Protein AF-A0A9W7D0M3-F1 (afdb_monomer_lite)

Organism: NCBI:txid2077276

Secondary structure (DSSP, 8-state):
-----S--EETTEEEEEETTTTEEEEE-HHHHHHHHHHTT-TTPPP-S--S-TT----GGG-TT------PPP----------

Sequence (83 aa):
MTDLGHLRYFLGMEIEQDLSAGRVSIRQTKFAKDILEKFGMEKSNPVKTPQDPGLKLTKAMCEGGCSTKRPWPKYRIATLSGA

Radius of gyration: 19.67 Å; chains: 1; bounding box: 50×38×48 Å

pLDDT: mean 76.29, std 17.01, range [36.84, 94.62]

Structure (mmCIF, N/CA/C/O backbone):
data_AF-A0A9W7D0M3-F1
#
_entry.id   AF-A0A9W7D0M3-F1
#
loop_
_atom_site.group_PDB
_atom_site.id
_atom_site.type_symbol
_atom_site.label_atom_id
_atom_site.label_alt_id
_atom_site.label_comp_id
_atom_site.label_asym_id
_atom_site.label_entity_id
_atom_site.label_seq_id
_atom_site.pdbx_PDB_ins_code
_atom_site.Cartn_x
_atom_site.Cartn_y
_atom_site.Cartn_z
_atom_site.occupancy
_atom_site.B_iso_or_equiv
_atom_site.auth_seq_id
_atom_site.auth_comp_id
_atom_site.auth_asym_id
_atom_site.auth_atom_id
_atom_site.pdbx_PDB_model_num
ATOM 1 N N . MET A 1 1 ? -26.594 18.008 8.882 1.00 46.75 1 MET A N 1
ATOM 2 C CA . MET A 1 1 ? -25.381 17.292 8.443 1.00 46.75 1 MET A CA 1
ATOM 3 C C . MET A 1 1 ? -25.522 15.871 8.939 1.00 46.75 1 MET A C 1
ATOM 5 O O . MET A 1 1 ? -25.553 15.670 10.144 1.00 46.75 1 MET A O 1
ATOM 9 N N . THR A 1 2 ? -25.780 14.936 8.034 1.00 56.59 2 THR A N 1
ATOM 10 C CA . THR A 1 2 ? -26.018 13.529 8.368 1.00 56.59 2 THR A CA 1
ATOM 11 C C . THR A 1 2 ? -24.673 12.823 8.394 1.00 56.59 2 THR A C 1
ATOM 13 O O . THR A 1 2 ? -23.945 12.870 7.404 1.00 56.59 2 THR A O 1
ATOM 16 N N . ASP A 1 3 ? -24.327 12.219 9.526 1.00 71.44 3 ASP A N 1
ATOM 17 C CA . ASP A 1 3 ? -23.186 11.314 9.586 1.00 71.44 3 ASP A CA 1
ATOM 18 C C . ASP A 1 3 ? -23.498 10.080 8.726 1.00 71.44 3 ASP A C 1
ATOM 20 O O . ASP A 1 3 ? -24.534 9.439 8.903 1.00 71.44 3 ASP A O 1
ATOM 24 N N . LEU A 1 4 ? -22.629 9.788 7.756 1.00 75.56 4 LEU A N 1
ATOM 25 C CA . LEU A 1 4 ? -22.736 8.605 6.891 1.00 75.56 4 LEU A CA 1
ATOM 26 C C . LEU A 1 4 ? -22.123 7.361 7.560 1.00 75.56 4 LEU A C 1
ATOM 28 O O . LEU A 1 4 ? -22.055 6.295 6.945 1.00 75.56 4 LEU A O 1
ATOM 32 N N . GLY A 1 5 ? -21.689 7.492 8.817 1.00 80.62 5 GLY A N 1
ATOM 33 C CA . GLY A 1 5 ? -21.037 6.449 9.587 1.00 80.62 5 GLY A CA 1
ATOM 34 C C . GLY A 1 5 ? -19.570 6.273 9.198 1.00 80.62 5 GLY A C 1
ATOM 35 O O . GLY A 1 5 ? -18.943 7.124 8.563 1.00 80.62 5 GLY A O 1
ATOM 36 N N . HIS A 1 6 ? -18.991 5.139 9.590 1.00 81.12 6 HIS A N 1
ATOM 37 C CA . HIS A 1 6 ? -17.570 4.880 9.369 1.00 81.12 6 HIS A CA 1
ATOM 38 C C . HIS A 1 6 ? -17.231 4.740 7.881 1.00 81.12 6 HIS A C 1
ATOM 40 O O . HIS A 1 6 ? -17.688 3.822 7.197 1.00 81.12 6 HIS A O 1
ATOM 46 N N . LEU A 1 7 ? -16.347 5.618 7.406 1.00 85.75 7 LEU A N 1
ATOM 47 C CA . LEU A 1 7 ? -15.730 5.535 6.087 1.00 85.75 7 LEU A CA 1
ATOM 48 C C . LEU A 1 7 ? -14.932 4.227 5.959 1.00 85.75 7 LEU A C 1
ATOM 50 O O . LEU A 1 7 ? -13.901 4.068 6.612 1.00 85.75 7 LEU A O 1
ATOM 54 N N . ARG A 1 8 ? -15.425 3.306 5.122 1.00 86.00 8 ARG A N 1
ATOM 55 C CA . ARG A 1 8 ? 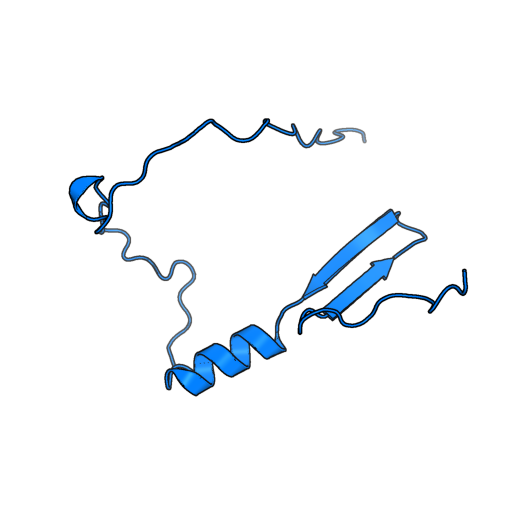-14.779 2.012 4.829 1.00 86.00 8 ARG A CA 1
ATOM 56 C C . ARG A 1 8 ? -14.018 2.001 3.509 1.00 86.00 8 ARG A C 1
ATOM 58 O O . ARG A 1 8 ? -13.012 1.314 3.396 1.00 86.00 8 ARG A O 1
ATOM 65 N N . TYR A 1 9 ? -14.495 2.749 2.517 1.00 86.44 9 TYR A N 1
ATOM 66 C CA . TYR A 1 9 ? -13.874 2.836 1.199 1.00 86.44 9 TYR A CA 1
ATOM 67 C C . TYR A 1 9 ? -13.934 4.271 0.686 1.00 86.44 9 TYR A C 1
ATOM 69 O O . TYR A 1 9 ? -15.003 4.879 0.667 1.00 86.44 9 TYR A O 1
ATOM 77 N N . PHE A 1 10 ? -12.795 4.805 0.248 1.00 84.31 10 PHE A N 1
ATOM 78 C CA . PHE A 1 10 ? -12.704 6.130 -0.361 1.00 84.31 10 PHE A CA 1
ATOM 79 C C . PHE A 1 10 ? -11.663 6.130 -1.477 1.00 84.31 10 PHE A C 1
ATOM 81 O O . PHE A 1 10 ? -10.524 5.734 -1.252 1.00 84.31 10 PHE A O 1
ATOM 88 N N . LEU A 1 11 ? -12.049 6.556 -2.684 1.00 83.44 11 LEU A N 1
ATOM 89 C CA . LEU A 1 11 ? -11.166 6.610 -3.863 1.00 83.44 11 LEU A CA 1
ATOM 90 C C . LEU A 1 11 ? -10.419 5.288 -4.157 1.00 83.44 11 LEU A C 1
ATOM 92 O O . LEU A 1 11 ? -9.284 5.301 -4.620 1.00 83.44 11 LEU A O 1
ATOM 96 N N . GLY A 1 12 ? -11.033 4.137 -3.857 1.00 79.88 12 GLY A N 1
ATOM 97 C CA . GLY A 1 12 ? -10.401 2.821 -4.037 1.00 79.88 12 GLY A CA 1
ATOM 98 C C . GLY A 1 12 ? -9.416 2.420 -2.930 1.00 79.88 12 GLY A C 1
ATOM 99 O O . GLY A 1 12 ? -8.762 1.386 -3.038 1.00 79.88 12 GLY A O 1
ATOM 100 N N . MET A 1 13 ? -9.329 3.210 -1.860 1.00 88.38 13 MET A N 1
ATOM 101 C CA . MET A 1 13 ? -8.602 2.885 -0.638 1.00 88.38 13 MET A CA 1
ATOM 102 C C . MET A 1 13 ? -9.563 2.313 0.394 1.00 88.38 13 MET A C 1
ATOM 104 O O . MET A 1 13 ? -10.637 2.870 0.621 1.00 88.38 13 MET A O 1
ATOM 108 N N . GLU A 1 14 ? -9.162 1.226 1.031 1.00 92.31 14 GLU A N 1
ATOM 109 C CA . GLU A 1 14 ? -9.875 0.616 2.147 1.00 92.31 14 GLU A CA 1
ATOM 110 C C . GLU A 1 14 ? -9.413 1.295 3.433 1.00 92.31 14 GLU A C 1
ATOM 112 O O . GLU A 1 14 ? -8.214 1.473 3.653 1.00 92.31 14 GLU A O 1
ATOM 117 N N . ILE A 1 15 ? -10.357 1.700 4.270 1.00 91.56 15 ILE A N 1
ATOM 118 C CA . ILE A 1 15 ? -10.096 2.467 5.482 1.00 91.56 15 ILE A CA 1
ATOM 119 C C . ILE A 1 15 ? -10.676 1.690 6.659 1.00 91.56 15 ILE A C 1
ATOM 121 O O . ILE A 1 15 ? -11.865 1.385 6.710 1.00 91.56 15 ILE A O 1
ATOM 125 N N . GLU A 1 16 ? -9.812 1.366 7.611 1.00 91.88 16 GLU A N 1
ATOM 126 C CA . GLU A 1 16 ? -10.144 0.680 8.850 1.00 91.88 16 GLU A CA 1
ATOM 127 C C . GLU A 1 16 ? -9.915 1.655 10.005 1.00 91.88 16 GLU A C 1
ATOM 129 O O . GLU A 1 16 ? -8.800 2.130 10.221 1.00 91.88 16 GLU A O 1
AT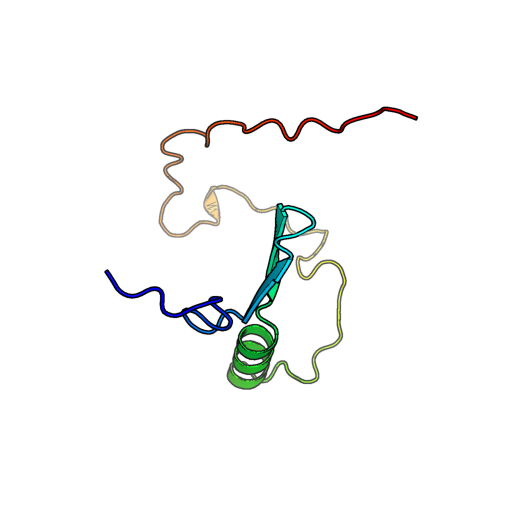OM 134 N N . GLN A 1 17 ? -10.988 2.001 10.711 1.00 91.25 17 GLN A N 1
ATOM 135 C CA . GLN A 1 17 ? -10.963 2.975 11.798 1.00 91.25 17 GLN A CA 1
ATOM 136 C C . GLN A 1 17 ? -11.190 2.244 13.116 1.00 91.25 17 GLN A C 1
ATOM 138 O O . GLN A 1 17 ? -12.282 1.741 13.368 1.00 91.25 17 GLN A O 1
ATOM 143 N N . ASP A 1 18 ? -10.161 2.203 13.952 1.00 89.75 18 ASP A N 1
ATOM 144 C CA . ASP A 1 18 ? -10.247 1.767 15.338 1.00 89.75 18 ASP A CA 1
ATOM 145 C C . ASP A 1 18 ? -10.362 3.017 16.213 1.00 89.75 18 ASP A C 1
ATOM 147 O O . ASP A 1 18 ? -9.371 3.668 16.553 1.00 89.75 18 ASP A O 1
ATOM 151 N N . LEU A 1 19 ? -11.603 3.384 16.534 1.00 86.69 19 LEU A N 1
ATOM 152 C CA . LEU A 1 19 ? -11.883 4.572 17.337 1.00 86.69 19 LEU A CA 1
ATOM 153 C C . LEU A 1 19 ? -11.456 4.410 18.798 1.00 86.69 19 LEU A C 1
ATOM 155 O O . LEU A 1 19 ? -11.069 5.395 19.41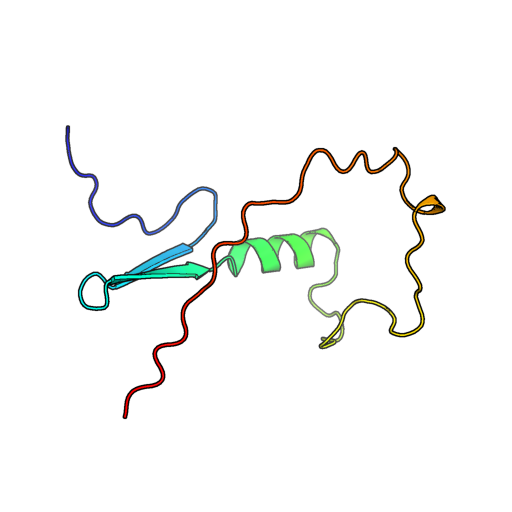9 1.00 86.69 19 LEU A O 1
ATOM 159 N N . SER A 1 20 ? -11.475 3.187 19.332 1.00 88.81 20 SER A N 1
ATOM 160 C CA . SER A 1 20 ? -11.015 2.887 20.692 1.00 88.81 20 SER A CA 1
ATOM 161 C C . SER A 1 20 ? -9.517 3.124 20.862 1.00 88.81 20 SER A C 1
ATOM 163 O O . SER A 1 20 ? -9.092 3.670 21.876 1.00 88.81 20 SER A O 1
ATOM 165 N N . ALA A 1 21 ? -8.721 2.755 19.859 1.00 90.81 21 ALA A N 1
ATOM 166 C CA . ALA A 1 21 ? -7.281 2.988 19.846 1.00 90.81 21 ALA A CA 1
ATOM 167 C C . ALA A 1 21 ? -6.884 4.331 19.204 1.00 90.81 21 ALA A C 1
ATOM 169 O O . ALA A 1 21 ? -5.695 4.641 19.122 1.00 90.81 21 ALA A O 1
ATOM 170 N N . GLY A 1 22 ? -7.848 5.114 18.702 1.00 89.75 22 GLY A N 1
ATOM 171 C CA . GLY A 1 22 ? -7.590 6.358 17.970 1.00 89.75 22 GLY A CA 1
ATOM 172 C C . GLY A 1 22 ? -6.770 6.153 16.691 1.00 89.75 22 GLY A C 1
ATOM 173 O O . GLY A 1 22 ? -6.002 7.031 16.296 1.00 89.75 22 GLY A O 1
ATOM 174 N N . ARG A 1 23 ? -6.885 4.983 16.052 1.00 92.88 23 ARG A N 1
ATOM 175 C CA . ARG A 1 23 ? -6.061 4.576 14.911 1.00 92.88 23 ARG A CA 1
ATOM 176 C C . ARG A 1 23 ? -6.889 4.499 13.637 1.00 92.88 23 ARG A C 1
ATOM 178 O O . ARG A 1 23 ? -7.941 3.874 13.595 1.00 92.88 23 ARG A O 1
ATOM 185 N N . VAL A 1 24 ? -6.346 5.049 12.557 1.00 91.81 24 VAL A N 1
ATOM 186 C CA . VAL A 1 24 ? -6.867 4.852 11.202 1.00 91.81 24 VAL A CA 1
ATOM 187 C C . VAL A 1 24 ? -5.813 4.121 10.385 1.00 91.81 24 VAL A C 1
ATOM 189 O O . VAL A 1 24 ? -4.670 4.565 10.287 1.00 91.81 24 VAL A O 1
ATOM 192 N N . SER A 1 25 ? -6.189 2.981 9.819 1.00 91.75 25 SER A N 1
ATOM 193 C CA . SER A 1 25 ? -5.350 2.176 8.938 1.00 91.75 25 SER A CA 1
ATOM 194 C C . SER A 1 25 ? -5.919 2.230 7.527 1.00 91.75 25 SER A C 1
ATOM 196 O O . SER A 1 25 ? -7.126 2.127 7.333 1.00 91.75 25 SER A O 1
ATOM 198 N N . ILE A 1 26 ? -5.048 2.395 6.535 1.00 92.19 26 ILE A N 1
ATOM 199 C CA . ILE A 1 26 ? -5.437 2.478 5.126 1.00 92.19 26 ILE A CA 1
ATOM 200 C C . ILE A 1 26 ? -4.783 1.316 4.383 1.00 92.19 26 ILE A C 1
ATOM 202 O O . ILE A 1 26 ? -3.585 1.073 4.540 1.00 92.19 26 ILE A O 1
ATOM 206 N N . ARG A 1 27 ? -5.561 0.595 3.576 1.00 91.75 27 ARG A N 1
ATOM 207 C CA . ARG A 1 27 ? -5.096 -0.485 2.702 1.00 91.75 27 ARG A CA 1
ATOM 208 C C . ARG A 1 27 ? -5.457 -0.169 1.251 1.00 91.75 27 ARG A C 1
ATOM 210 O O . ARG A 1 27 ? -6.491 0.419 0.963 1.00 91.75 27 ARG A O 1
ATOM 217 N N . GLN A 1 28 ? -4.587 -0.556 0.325 1.00 90.50 28 GLN A N 1
ATOM 218 C CA . GLN A 1 28 ? -4.780 -0.384 -1.123 1.00 90.50 28 GLN A CA 1
ATOM 219 C C . GLN A 1 28 ? -4.497 -1.694 -1.868 1.00 90.50 28 GLN A C 1
ATOM 221 O O . GLN A 1 28 ? -3.890 -1.719 -2.936 1.00 90.50 28 GLN A O 1
ATOM 226 N N . THR A 1 29 ? -4.905 -2.821 -1.285 1.00 89.25 29 THR A N 1
ATOM 227 C CA . THR A 1 29 ? -4.593 -4.146 -1.832 1.00 89.25 29 THR A CA 1
ATOM 228 C C . THR A 1 29 ? -5.228 -4.359 -3.201 1.00 89.25 29 THR A C 1
ATOM 230 O O . THR A 1 29 ? -4.582 -4.912 -4.088 1.00 89.25 29 THR A O 1
ATOM 233 N N . LYS A 1 30 ? -6.467 -3.892 -3.394 1.00 87.94 30 LYS A N 1
ATOM 234 C CA . LYS A 1 30 ? -7.148 -3.959 -4.689 1.00 87.94 30 LYS A CA 1
ATOM 235 C C . LYS A 1 30 ? -6.419 -3.141 -5.754 1.00 87.94 30 LYS A C 1
ATOM 237 O O . LYS A 1 30 ? -6.035 -3.691 -6.774 1.00 87.94 30 LYS A O 1
ATOM 242 N N . PHE A 1 31 ? -6.120 -1.878 -5.458 1.00 88.75 31 PHE A N 1
ATOM 243 C CA . PHE A 1 31 ? -5.389 -1.011 -6.381 1.00 88.75 31 PHE A CA 1
ATOM 244 C C . PHE A 1 31 ? -4.026 -1.596 -6.781 1.00 88.75 31 PHE A C 1
ATOM 246 O O . PHE A 1 31 ? -3.687 -1.620 -7.959 1.00 88.75 31 PHE A O 1
ATOM 253 N N . ALA A 1 32 ? -3.260 -2.125 -5.820 1.00 88.75 32 ALA A N 1
ATOM 254 C CA . ALA A 1 32 ? -1.979 -2.760 -6.116 1.00 88.75 32 ALA A CA 1
ATOM 255 C C . ALA A 1 32 ? -2.128 -3.965 -7.063 1.00 88.75 32 ALA A C 1
ATOM 257 O O . ALA A 1 32 ? -1.335 -4.110 -7.991 1.00 88.75 32 ALA A O 1
ATOM 258 N N . LYS A 1 33 ? -3.153 -4.805 -6.865 1.00 89.44 33 LYS A N 1
ATOM 259 C CA . LYS A 1 33 ? -3.447 -5.939 -7.756 1.00 89.44 33 LYS A CA 1
ATOM 260 C C . LYS A 1 33 ? -3.849 -5.481 -9.154 1.00 89.44 33 LYS A C 1
ATOM 262 O O . LYS A 1 33 ? -3.284 -5.980 -10.119 1.00 89.44 33 LYS A O 1
ATOM 267 N N . ASP A 1 34 ? -4.744 -4.502 -9.246 1.00 90.81 34 ASP A N 1
ATOM 268 C CA . ASP A 1 34 ? -5.219 -3.959 -10.521 1.00 90.81 34 ASP A CA 1
ATOM 269 C C . ASP A 1 34 ? -4.050 -3.382 -11.345 1.00 90.81 34 ASP A C 1
ATOM 271 O O . ASP A 1 34 ? -3.986 -3.551 -12.561 1.00 90.81 34 ASP A O 1
ATOM 275 N N . ILE A 1 35 ? -3.082 -2.731 -10.686 1.00 91.44 35 ILE A N 1
ATOM 276 C CA . ILE A 1 35 ? -1.859 -2.235 -11.332 1.00 91.44 35 ILE A CA 1
ATOM 277 C C . ILE A 1 35 ? -0.979 -3.389 -11.816 1.00 91.44 35 ILE A C 1
ATOM 279 O O . ILE A 1 35 ? -0.528 -3.359 -12.959 1.00 91.44 35 ILE A O 1
ATOM 283 N N . LEU A 1 36 ? -0.741 -4.406 -10.984 1.00 91.69 36 LEU A N 1
ATOM 284 C CA . LEU A 1 36 ? 0.066 -5.559 -11.390 1.00 91.69 36 LEU A CA 1
ATOM 285 C C . LEU A 1 36 ? -0.550 -6.271 -12.597 1.00 91.69 36 LEU A C 1
ATOM 287 O O . LEU A 1 36 ? 0.167 -6.555 -13.548 1.00 91.69 36 LEU A O 1
ATOM 291 N N . GLU A 1 37 ? -1.863 -6.487 -12.601 1.00 93.25 37 GLU A N 1
ATOM 292 C CA . GLU A 1 37 ? -2.574 -7.092 -13.731 1.00 93.25 37 GLU A CA 1
ATOM 293 C C . GLU A 1 37 ? -2.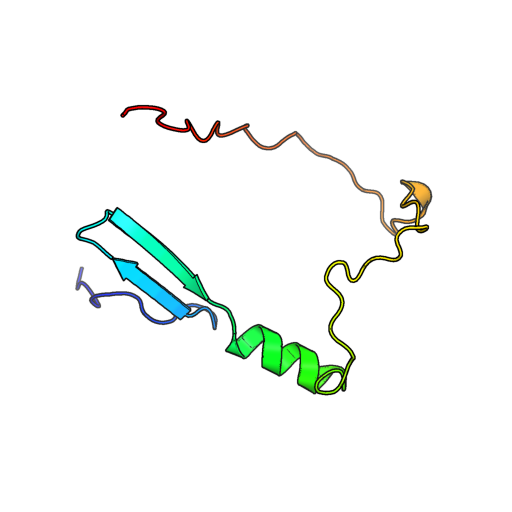493 -6.216 -14.989 1.00 93.25 37 GLU A C 1
ATOM 295 O O . GLU A 1 37 ? -2.161 -6.704 -16.068 1.00 93.25 37 GLU A O 1
ATOM 300 N N . LYS A 1 38 ? -2.698 -4.898 -14.855 1.00 94.62 38 LYS A N 1
ATOM 301 C CA . LYS A 1 38 ? -2.633 -3.951 -15.979 1.00 94.62 38 LYS A CA 1
ATOM 302 C C . LYS A 1 38 ? -1.287 -3.968 -16.710 1.00 94.62 38 LYS A C 1
ATOM 304 O O . LYS A 1 38 ? -1.252 -3.728 -17.915 1.00 94.62 38 LYS A O 1
ATOM 309 N N . PHE A 1 39 ? -0.193 -4.215 -15.994 1.00 93.50 39 PHE A N 1
ATOM 310 C CA . PHE A 1 39 ? 1.154 -4.277 -16.565 1.00 93.50 39 PHE A CA 1
ATOM 311 C C . PHE A 1 39 ? 1.655 -5.714 -16.799 1.00 93.50 39 PHE A C 1
ATOM 313 O O . PHE A 1 39 ? 2.812 -5.884 -17.176 1.00 93.50 39 PHE A O 1
ATOM 320 N N . GLY A 1 40 ? 0.818 -6.743 -16.598 1.00 91.38 40 GLY A N 1
ATOM 321 C CA . GLY A 1 40 ? 1.206 -8.152 -16.768 1.00 91.38 40 GLY A CA 1
ATOM 322 C C . GLY A 1 40 ? 2.276 -8.623 -15.772 1.00 91.38 40 GLY A C 1
ATOM 323 O O . GLY A 1 40 ? 3.144 -9.429 -16.103 1.00 91.38 40 GLY A O 1
ATOM 324 N N . MET A 1 41 ? 2.279 -8.048 -14.568 1.00 91.38 41 MET A N 1
ATOM 325 C CA . MET A 1 41 ? 3.257 -8.283 -13.501 1.00 91.38 41 MET A CA 1
ATOM 326 C C . MET A 1 41 ? 2.719 -9.172 -12.372 1.00 91.38 41 MET A C 1
ATOM 328 O O . MET A 1 41 ? 3.376 -9.328 -11.340 1.00 91.38 41 MET A O 1
ATOM 332 N N . GLU A 1 42 ? 1.549 -9.781 -12.534 1.00 88.69 42 GLU A N 1
ATOM 333 C CA . GLU A 1 42 ? 0.879 -10.589 -11.512 1.00 88.69 42 GLU A CA 1
ATOM 334 C C . GLU A 1 42 ? 1.665 -11.848 -11.106 1.00 88.69 42 GLU A C 1
ATOM 336 O O . GLU A 1 42 ? 1.512 -12.334 -9.986 1.00 88.69 42 GLU A O 1
ATOM 341 N N . LYS A 1 43 ? 2.550 -12.342 -11.985 1.00 88.25 43 LYS A N 1
ATOM 342 C CA . LYS A 1 43 ? 3.460 -13.480 -11.737 1.00 88.25 43 LYS A CA 1
ATOM 343 C C . LYS A 1 43 ? 4.929 -13.074 -11.574 1.00 88.25 43 LYS A C 1
ATOM 345 O O . LYS A 1 43 ? 5.810 -13.929 -11.633 1.00 88.25 43 LYS A O 1
ATOM 350 N N . SER A 1 44 ? 5.214 -11.781 -11.425 1.00 85.44 44 SER A N 1
ATOM 351 C CA . SER A 1 44 ? 6.588 -11.305 -11.241 1.00 85.44 44 SER A CA 1
ATOM 352 C C . SER A 1 44 ? 7.186 -11.800 -9.915 1.00 85.44 44 SER A C 1
ATOM 354 O O . SER A 1 44 ? 6.485 -11.959 -8.914 1.00 85.44 44 SER A O 1
ATOM 356 N N . ASN A 1 45 ? 8.498 -12.058 -9.900 1.00 86.56 45 ASN A N 1
ATOM 357 C CA . ASN A 1 45 ? 9.188 -12.492 -8.686 1.00 86.56 45 ASN A CA 1
ATOM 358 C C . ASN A 1 45 ? 9.222 -11.345 -7.662 1.00 86.56 45 ASN A C 1
ATOM 360 O O . ASN A 1 45 ? 9.736 -10.268 -7.979 1.00 86.56 45 ASN A O 1
ATOM 364 N N . PRO A 1 46 ? 8.731 -11.553 -6.428 1.00 82.62 46 PRO A N 1
ATOM 365 C CA . PRO A 1 46 ? 8.742 -10.511 -5.416 1.00 82.62 46 PRO A CA 1
ATOM 366 C C . PRO A 1 46 ? 10.1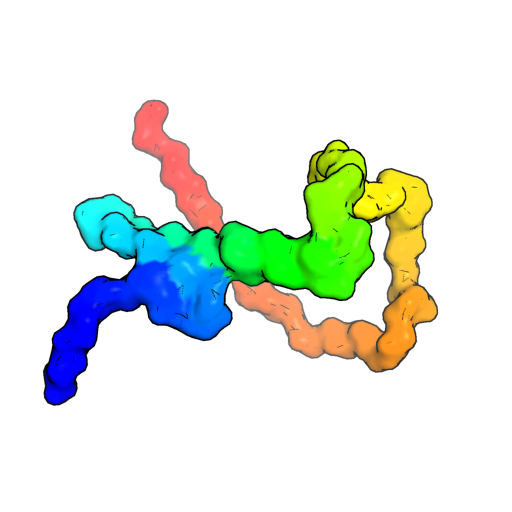80 -10.196 -4.993 1.00 82.62 46 PRO A C 1
ATOM 368 O O . PRO A 1 46 ? 10.957 -11.085 -4.644 1.00 82.62 46 PRO A O 1
ATOM 371 N N . VAL A 1 47 ? 10.518 -8.910 -4.964 1.00 84.25 47 VAL A N 1
ATOM 372 C CA . VAL A 1 47 ? 11.801 -8.404 -4.467 1.00 84.25 47 VAL A CA 1
ATOM 373 C C . VAL A 1 47 ? 11.544 -7.369 -3.374 1.00 84.25 47 VAL A C 1
ATOM 375 O O . VAL A 1 47 ? 10.643 -6.540 -3.486 1.00 84.25 47 VAL A O 1
ATOM 378 N N . LYS A 1 48 ? 12.324 -7.419 -2.286 1.00 81.25 48 LYS A N 1
ATOM 379 C CA . LYS A 1 48 ? 12.159 -6.501 -1.140 1.00 81.25 48 LYS A CA 1
ATOM 380 C C . LYS A 1 48 ? 12.412 -5.041 -1.521 1.00 81.25 48 LYS A C 1
ATOM 382 O O . LYS A 1 48 ? 11.774 -4.142 -0.986 1.00 81.25 48 LYS A O 1
ATOM 387 N N . THR A 1 49 ? 13.342 -4.821 -2.442 1.00 81.50 49 THR A N 1
ATOM 388 C CA . THR A 1 49 ? 13.691 -3.514 -2.997 1.00 81.50 49 THR A CA 1
ATOM 389 C C . THR A 1 49 ? 13.608 -3.604 -4.518 1.00 81.50 49 THR A C 1
ATOM 391 O O . THR A 1 49 ? 14.497 -4.202 -5.120 1.00 81.50 49 THR A O 1
ATOM 394 N N . PRO A 1 50 ? 12.557 -3.051 -5.151 1.00 75.31 50 PRO A N 1
ATOM 395 C CA . PRO A 1 50 ? 12.380 -3.115 -6.604 1.00 75.31 50 PRO A CA 1
ATOM 396 C C . PRO A 1 50 ? 13.407 -2.279 -7.374 1.00 75.31 50 PRO A C 1
ATOM 398 O O . PRO A 1 50 ? 13.576 -2.470 -8.573 1.00 75.31 50 PRO A O 1
ATOM 401 N N . GLN A 1 51 ? 14.100 -1.364 -6.693 1.00 80.62 51 GLN A N 1
ATOM 402 C CA . GLN A 1 51 ? 15.198 -0.609 -7.276 1.00 80.62 51 GLN A CA 1
ATOM 403 C C . GLN A 1 51 ? 16.469 -1.462 -7.319 1.00 80.62 51 GLN A C 1
ATOM 405 O O . GLN A 1 51 ? 16.834 -2.087 -6.322 1.00 80.62 51 GLN A O 1
ATOM 410 N N . ASP A 1 52 ? 17.166 -1.423 -8.453 1.00 78.62 52 ASP A N 1
ATOM 411 C CA . ASP A 1 52 ? 18.509 -1.984 -8.577 1.00 78.62 52 ASP A CA 1
ATOM 412 C C . ASP A 1 52 ? 19.441 -1.327 -7.530 1.00 78.62 52 ASP A C 1
ATOM 414 O O . ASP A 1 52 ? 19.561 -0.095 -7.505 1.00 78.62 52 ASP A O 1
ATOM 418 N N . PRO A 1 53 ? 20.096 -2.109 -6.648 1.00 78.75 53 PRO A N 1
ATOM 419 C CA . PRO A 1 53 ? 20.995 -1.578 -5.623 1.00 78.75 53 PRO A CA 1
ATOM 420 C C . PRO A 1 53 ? 22.199 -0.808 -6.195 1.00 78.75 53 PRO A C 1
ATOM 422 O O . PRO A 1 53 ? 22.783 0.011 -5.486 1.00 78.75 53 PRO A O 1
ATOM 425 N N . GLY A 1 54 ? 22.571 -1.035 -7.458 1.00 83.19 54 GLY A N 1
ATOM 426 C CA . GLY A 1 54 ? 23.626 -0.305 -8.162 1.00 83.19 54 GLY A CA 1
ATOM 427 C C . GLY A 1 54 ? 23.165 0.995 -8.831 1.00 83.19 54 GLY A C 1
ATOM 428 O O . GLY A 1 54 ? 24.005 1.807 -9.231 1.00 83.19 54 GLY A O 1
ATOM 429 N N . LEU A 1 55 ? 21.852 1.232 -8.942 1.00 84.56 55 LEU A N 1
ATOM 430 C CA . LEU A 1 55 ? 21.312 2.389 -9.651 1.00 84.56 55 LEU A CA 1
ATOM 431 C C . LEU A 1 55 ? 21.470 3.672 -8.826 1.00 84.56 55 LEU A C 1
ATOM 433 O O . LEU A 1 55 ? 20.764 3.913 -7.845 1.00 84.56 55 LEU A O 1
ATOM 437 N N . LYS A 1 56 ? 22.380 4.545 -9.268 1.00 85.19 56 LYS A N 1
ATOM 438 C CA . LYS A 1 56 ? 22.550 5.894 -8.716 1.00 85.19 56 LYS A CA 1
ATOM 439 C C . LYS A 1 56 ? 21.668 6.880 -9.472 1.00 85.19 56 LYS A C 1
ATOM 441 O O . LYS A 1 56 ? 22.016 7.318 -10.565 1.00 85.19 56 LYS A O 1
ATOM 446 N N . LEU A 1 57 ? 20.547 7.260 -8.866 1.00 82.00 57 LEU A N 1
ATOM 447 C CA . LEU A 1 57 ? 19.690 8.317 -9.398 1.00 82.00 57 LEU A CA 1
ATOM 448 C C . LEU A 1 57 ? 20.406 9.668 -9.286 1.00 82.00 57 LEU A C 1
ATOM 450 O O . LEU A 1 57 ? 20.765 10.109 -8.192 1.00 82.00 57 LEU A O 1
ATOM 454 N N . THR A 1 58 ? 20.616 10.335 -10.418 1.00 85.06 58 THR A N 1
ATOM 455 C CA . THR A 1 58 ? 21.187 11.687 -10.466 1.00 85.06 58 THR A CA 1
ATOM 456 C C . THR A 1 58 ? 20.135 12.691 -10.919 1.00 85.06 58 THR A C 1
ATOM 458 O O . THR A 1 58 ? 19.176 12.346 -11.604 1.00 85.06 58 THR A O 1
ATOM 461 N N . LYS A 1 59 ? 20.314 13.968 -10.560 1.00 79.75 59 LYS A N 1
ATOM 462 C CA . LYS A 1 59 ? 19.368 15.040 -10.925 1.00 79.75 59 LYS A CA 1
ATOM 463 C C . LYS A 1 59 ? 19.172 15.182 -12.440 1.00 79.75 59 LYS A C 1
ATOM 465 O O . LYS A 1 59 ? 18.113 15.628 -12.863 1.00 79.75 59 LYS A O 1
ATOM 470 N N . ALA A 1 60 ? 20.175 14.793 -13.227 1.00 79.62 60 ALA A N 1
ATOM 471 C CA . ALA A 1 60 ? 20.135 14.821 -14.685 1.00 79.62 60 ALA A CA 1
ATOM 472 C C . ALA A 1 60 ? 19.184 13.771 -15.290 1.00 79.62 60 ALA A C 1
ATOM 474 O O . ALA A 1 60 ? 18.800 13.909 -16.442 1.00 79.62 60 ALA A O 1
ATOM 475 N N . MET A 1 61 ? 18.790 12.746 -14.524 1.00 79.38 61 MET A N 1
ATOM 476 C CA . MET A 1 61 ? 17.902 11.669 -14.984 1.00 79.38 61 MET A CA 1
ATOM 477 C C . MET A 1 61 ? 16.409 12.021 -14.862 1.00 79.38 61 MET A C 1
ATOM 479 O O . MET A 1 61 ? 15.568 11.250 -15.310 1.00 79.38 61 MET A O 1
ATOM 483 N N . CYS A 1 62 ? 16.057 13.162 -14.258 1.00 72.56 62 CYS A N 1
ATOM 484 C CA . CYS A 1 62 ? 14.677 13.648 -14.237 1.00 72.56 62 CYS A CA 1
ATOM 485 C C . CYS A 1 62 ? 14.381 14.466 -15.498 1.00 72.56 62 CYS A C 1
ATOM 487 O O . CYS A 1 62 ? 14.783 15.630 -15.588 1.00 72.56 62 CYS A O 1
ATOM 489 N N . GLU A 1 63 ? 13.605 13.905 -16.421 1.00 59.44 63 GLU A N 1
ATOM 490 C CA . GLU A 1 63 ? 13.008 14.672 -17.514 1.00 59.44 63 GLU A CA 1
ATOM 491 C C . GLU A 1 63 ? 11.976 15.655 -16.932 1.00 59.44 63 GLU A C 1
ATOM 493 O O . GLU A 1 63 ? 10.920 15.261 -16.442 1.00 59.44 63 GLU A O 1
ATOM 498 N N . GLY A 1 64 ? 12.323 16.948 -16.902 1.00 63.59 64 GLY A N 1
ATOM 499 C CA . GLY A 1 64 ? 11.430 18.028 -16.455 1.00 63.59 64 GLY A CA 1
ATOM 500 C C . GLY A 1 64 ? 11.884 18.846 -15.241 1.00 63.59 64 GLY A C 1
ATOM 501 O O . GLY A 1 64 ? 11.186 19.780 -14.867 1.00 63.59 64 GLY A O 1
ATOM 502 N N . GLY A 1 65 ? 13.053 18.566 -14.652 1.00 57.19 65 GLY A N 1
ATOM 503 C CA . GLY A 1 65 ? 13.636 19.393 -13.587 1.00 57.19 65 GLY A CA 1
ATOM 504 C C . GLY A 1 65 ? 12.849 19.357 -12.270 1.00 57.19 65 GLY A C 1
ATOM 505 O O . GLY A 1 65 ? 11.807 19.984 -12.102 1.00 57.19 65 GLY A O 1
ATOM 506 N N . CYS A 1 66 ? 13.393 18.681 -11.258 1.00 50.59 66 CYS A N 1
ATOM 507 C CA . CYS A 1 66 ? 12.833 18.741 -9.910 1.00 50.59 66 CYS A CA 1
ATOM 508 C C . CYS A 1 66 ? 13.144 20.111 -9.283 1.00 50.59 66 CYS A C 1
ATOM 510 O O . CYS A 1 66 ? 14.169 20.298 -8.627 1.00 50.59 66 CYS A O 1
ATOM 512 N N . SER A 1 67 ? 12.264 21.093 -9.491 1.00 55.28 67 SER A N 1
ATOM 513 C CA . SER A 1 67 ? 12.237 22.294 -8.656 1.00 55.28 67 SER A CA 1
ATOM 514 C C . SER A 1 67 ? 11.731 21.899 -7.275 1.00 55.28 67 SER A C 1
ATOM 516 O O . SER A 1 67 ? 10.528 21.883 -7.024 1.00 55.28 67 SER A O 1
ATOM 518 N N . THR A 1 68 ? 12.646 21.574 -6.362 1.00 55.81 68 THR A N 1
ATOM 519 C CA . THR A 1 68 ? 12.320 21.390 -4.945 1.00 55.81 68 THR A CA 1
ATOM 520 C C . THR A 1 68 ? 11.862 22.728 -4.356 1.00 55.81 68 THR A C 1
ATOM 522 O O . THR A 1 68 ? 12.635 23.463 -3.743 1.00 55.81 68 THR A O 1
ATOM 525 N N . LYS A 1 69 ? 10.588 23.082 -4.542 1.00 52.56 69 LYS A N 1
ATOM 526 C CA . LYS A 1 69 ? 9.966 24.192 -3.822 1.00 52.56 69 LYS A CA 1
ATOM 527 C C . LYS A 1 69 ? 9.566 23.713 -2.426 1.00 52.56 69 LYS A C 1
ATOM 529 O O . LYS A 1 69 ? 8.478 23.202 -2.214 1.00 52.56 69 LYS A O 1
ATOM 534 N N . ARG A 1 70 ? 10.494 23.979 -1.502 1.00 50.28 70 ARG A N 1
ATOM 535 C CA . ARG A 1 70 ? 10.434 23.909 -0.031 1.00 50.28 70 ARG A CA 1
ATOM 536 C C . ARG A 1 70 ? 10.352 22.511 0.610 1.00 50.28 70 ARG A C 1
ATOM 538 O O . ARG A 1 70 ? 9.591 21.663 0.159 1.00 50.28 70 ARG A O 1
ATOM 545 N N . PRO A 1 71 ? 11.118 22.271 1.693 1.00 51.91 71 PRO A N 1
ATOM 546 C CA . PRO A 1 71 ? 11.015 21.036 2.461 1.00 51.91 71 PRO A CA 1
ATOM 547 C C . PRO A 1 71 ? 9.663 20.967 3.176 1.00 51.91 71 PRO A C 1
ATOM 549 O O . PRO A 1 71 ? 9.200 21.969 3.724 1.00 51.91 71 PRO A O 1
ATOM 552 N N . TRP A 1 72 ? 9.063 19.778 3.212 1.00 46.56 72 TRP A N 1
ATOM 553 C CA . TRP A 1 72 ? 7.902 19.484 4.050 1.00 46.56 72 TRP A CA 1
ATOM 554 C C . TRP A 1 72 ? 8.202 19.824 5.522 1.00 46.56 72 TRP A C 1
ATOM 556 O O . TRP A 1 72 ? 9.326 19.573 5.979 1.00 46.56 72 TRP A O 1
ATOM 566 N N . PRO A 1 73 ? 7.236 20.368 6.290 1.00 50.75 73 PRO A N 1
ATOM 567 C CA . PRO A 1 73 ? 7.400 20.520 7.728 1.00 50.75 73 PRO A CA 1
ATOM 568 C C . PRO A 1 73 ? 7.708 19.149 8.335 1.00 50.75 73 PRO A C 1
ATOM 570 O O . PRO A 1 73 ? 6.968 18.186 8.133 1.00 50.75 73 PRO A O 1
ATOM 573 N N . LYS A 1 74 ? 8.827 19.043 9.054 1.00 53.09 74 LYS A N 1
ATOM 574 C CA . LYS A 1 74 ? 9.206 17.818 9.761 1.00 53.09 74 LYS A CA 1
ATOM 575 C C . LYS A 1 74 ? 8.249 17.623 10.939 1.00 53.09 74 LYS A C 1
ATOM 577 O O . LYS A 1 74 ? 8.513 18.124 12.029 1.00 53.09 74 LYS A O 1
ATOM 582 N N . TYR A 1 75 ? 7.150 16.902 10.743 1.00 51.44 75 TYR A N 1
ATOM 583 C CA . TYR A 1 75 ? 6.384 16.376 11.870 1.00 51.44 75 TYR A CA 1
ATOM 584 C C . TYR A 1 75 ? 7.224 15.274 12.520 1.00 51.44 75 TYR A C 1
ATOM 586 O O . TYR A 1 75 ? 7.444 14.206 11.952 1.00 51.44 75 TYR A O 1
ATOM 594 N N . ARG A 1 76 ? 7.785 15.587 13.690 1.00 43.06 76 ARG A N 1
ATOM 595 C CA . ARG A 1 76 ? 8.545 14.652 14.518 1.00 43.06 76 ARG A CA 1
ATOM 596 C C . ARG A 1 76 ? 7.531 13.688 15.139 1.00 43.06 76 ARG A C 1
ATOM 598 O O . ARG A 1 76 ? 6.770 14.097 16.010 1.00 43.06 76 ARG A O 1
ATOM 605 N N . ILE A 1 77 ? 7.491 12.437 14.687 1.00 51.09 77 ILE A N 1
ATOM 606 C CA . ILE A 1 77 ? 6.776 11.383 15.413 1.00 51.09 77 ILE A CA 1
ATOM 607 C C . ILE A 1 77 ? 7.560 11.174 16.711 1.00 51.09 77 ILE A C 1
ATOM 609 O O . ILE A 1 77 ? 8.695 10.701 16.684 1.00 51.09 77 ILE A O 1
ATOM 613 N N . ALA A 1 78 ? 7.002 11.621 17.834 1.00 43.03 78 ALA A N 1
ATOM 614 C CA . ALA A 1 78 ? 7.554 11.333 19.146 1.00 43.03 78 ALA A CA 1
ATOM 615 C C . ALA A 1 78 ? 7.326 9.846 19.437 1.00 43.03 78 ALA A C 1
ATOM 617 O O . ALA A 1 78 ? 6.193 9.403 19.608 1.00 43.03 78 ALA A O 1
ATOM 618 N N . THR A 1 79 ? 8.399 9.063 19.471 1.00 52.28 79 THR A N 1
ATOM 619 C CA . THR A 1 79 ? 8.370 7.738 20.086 1.00 52.28 79 THR A CA 1
ATOM 620 C C . THR A 1 79 ? 8.212 7.931 21.592 1.00 52.28 79 THR A C 1
ATOM 622 O O . THR A 1 79 ? 9.121 8.442 22.246 1.00 52.28 79 THR A O 1
ATOM 625 N N . LEU A 1 80 ? 7.060 7.545 22.140 1.00 42.12 80 LEU A N 1
ATOM 626 C CA . LEU A 1 80 ? 6.885 7.349 23.577 1.00 42.12 80 LEU A CA 1
ATOM 627 C C . LEU A 1 80 ? 7.716 6.125 23.984 1.00 42.12 80 LEU A C 1
ATOM 629 O O . LEU A 1 80 ? 7.275 4.989 23.848 1.00 42.12 80 LEU A O 1
ATOM 633 N N . SER A 1 81 ? 8.949 6.363 24.432 1.00 39.50 81 SER A N 1
ATOM 634 C CA . SER A 1 81 ? 9.674 5.412 25.272 1.00 39.50 81 SER A CA 1
ATOM 635 C C . SER A 1 81 ? 9.147 5.589 26.690 1.00 39.50 81 SER A C 1
ATOM 637 O O . SER A 1 81 ? 9.386 6.627 27.304 1.00 39.50 81 SER A O 1
ATOM 639 N N . GLY A 1 82 ? 8.403 4.606 27.185 1.00 50.41 82 GLY A N 1
ATOM 640 C CA . GLY A 1 82 ? 7.833 4.639 28.525 1.00 50.41 82 GLY A CA 1
ATOM 641 C C . GLY A 1 82 ? 7.175 3.320 28.904 1.00 50.41 82 GLY A C 1
ATOM 642 O O . GLY A 1 82 ? 5.952 3.239 28.876 1.00 50.41 82 GLY A O 1
ATOM 643 N N . ALA A 1 83 ? 8.002 2.318 29.207 1.00 36.84 83 ALA A N 1
ATOM 644 C CA . ALA A 1 83 ? 7.842 1.315 30.269 1.00 36.84 83 ALA A CA 1
ATOM 645 C C . ALA A 1 83 ? 9.044 0.361 30.223 1.00 36.84 83 ALA A C 1
ATOM 647 O O . ALA A 1 83 ? 9.274 -0.228 29.143 1.00 36.84 83 ALA A O 1
#

Foldseek 3Di:
DDDPPDDQDDPQWGWDADVVVRDIDIDNVVVVCVVCVVVVNNPPDDDPDPDDPPDDDDQVPDDPGPPPPDDDPPPDPDDPPDD

=== Feature glossary ===
Legend for the data blocks above and below:

— What the p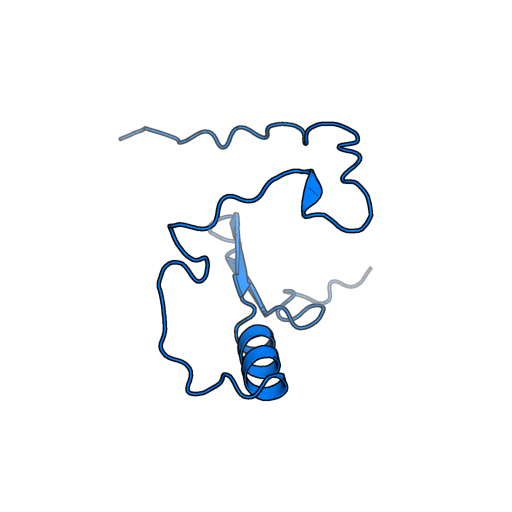rotein is —

The amino-acid sequence is the protein's primary structure: the linear order of residues from the N-terminus to the C-terminus, written in one-letter code. Everything else here — the 3D coordinates, the secondary structure, the domain annotations — is ultimately a consequence of this string.

Database cross-references. InterPro integrates a dozen domain/family signature databases into unified entries with residue-range hits. GO terms attach function/process/location labels with evidence codes. CATH codes position the fold in a four-level structural taxonomy. Organism is the NCBI-taxonomy species name.

— Where its atoms are —

The mmCIF block holds the 3D Cartesian coordinates of each backbone atom (N, Cα, C, O) in ångströms. mmCIF is the PDB's canonical archive format — a tagged-loop text representation of the atomic model.

The six renders are orthographic views along the three Cartesian axes in both directions. Representation (cartoon, sticks, or surface) and color scheme (sequence-rainbow or by-chain) vary across proteins so the training set covers all the common visualization conventions.

— Local backbone conformation —

Secondary structure is the local, repeating backbone conformation. DSSP classifies it into eight states by reading the hydrogen-bond network: three helix types (H, G, I), two β types (E, B), two non-regular types (T, S), and unstructured coil (-).

SS3 is a coarse helix/strand/coil call (letters a/b/c) made by the P-SEA algorithm from inter-Cα distances and dihedrals. It is less detailed than DSSP but needs only Cα positions.

Backbone dihedral angles. Every residue except chain termini has a φ (preceding-C → N → Cα → C) and a ψ (N → Cα → C → next-N). They are reported in degrees following the IUPAC sign convention. Secondary structure is essentially a statement about which (φ, ψ) basin each residue occupies.

— Global shape and packing —

The geometric summary reports three shape descriptors. Rg (radius of gyration) measures how spread out the Cα atoms are about their centre of mass; compact globular proteins have small Rg, elongated or unfolded ones large. Cα contacts (<8 Å, |i−j|>4) count long-range residue pairs in spatial proximity — high for tightly packed folds, near zero for rods or random coil. The bounding-box extents give the protein's footprint along x, y, z in Å.

Solvent accessibility: the surface area of each residue that a 1.4 Å water probe can touch, in Å². When only backbone atoms are present the absolute values are lower than full-atom SASA (side chains contribute most of the area) and are flagged as backbone-only.

Plot images: a contact map (which residues are close in 3D, as an N×N binary image), a Ramachandran scatter (backbone torsion angles, revealing secondary-structure composition at a glance), and — for AlphaFold structures — a PAE heatmap (pairwise prediction confidence).

— Structural neighborhood —

Foldseek's 3Di representation compresses backbone geometry into a per-residue letter drawn from a learned twenty-state alphabet. It captures the tertiary interaction pattern around each residue — which residues are packed against it in space, regardless of where they are in sequence.

Structural nearest neighbors (via Foldseek easy-search vs the PDB). Reported per hit: target PDB id, E-value, and alignment TM-score. A TM-score above ~0.5 is the conventional threshold for 'same fold'.

— Confidence and disorder —

pLDDT (predicted Local Distance Difference Test) is AlphaFold's per-residue confidence score, ranging from 0 to 100. Values above 90 indicate high confidence (typically well-packed cores); 70–90 is confident; 50–70 low confidence; below 50 usually means the region is disordered or the prediction is unreliable there. AlphaFold stores pLDDT in the mmCIF B-factor column.

For experimental (PDB) structures, the B-factor (temperature factor) quantifies the positional spread of each atom in the crystal — a combination of thermal vibration and static disorder — in units of Å². High B-factors mark flexible loops or poorly resolved regions; low B-factors mark the rigid, well-ordered core.

Predicted Aligned Error (PAE) is an AlphaFold confidence matrix: entry (i, j) is the expected error in the position of residue j, in ångströms, when the prediction is superimposed on the true structure at residue i. Low PAE within a block of residues means that block is internally rigid and well-predicted; high PAE between two blocks means their relative placement is uncertain even if each block individually is confident.